Protein AF-A0A176ZB58-F1 (afdb_monomer_lite)

Secondary structure (DSSP, 8-state):
-TTSSSHHHHHHHHHHHHSPPSTTHHHHHHHHTTTTTT--HHHHHHHHHHHHTSHHHHHHHHHHHHHHHHHTHHHHHHHHHHHHH-TT-TTHHHHHHHHHHHHS-S--------------HHHHHHHHHHHHHHTT--HHHHHHHH-HHHHHHHHHHHHHHHHHHHHHHHHHHH-----

Radius of gyration: 33.36 Å; chains: 1; bounding box: 84×46×67 Å

pLDDT: mean 82.85, std 11.54, range [37.5, 95.75]

Sequence (179 aa):
MRALPNDMWRAFCLALVTGPGGHGKYTAAARAAGFGQGSTPANLGKLAWQLAHDDRMVAAIAAEARRFMRAGHAEAVNALYTIAGDAKHKDQMRAISEILSRTDPVVTKQDISVTHKVIDPDQEALEELRALRQIGATREKLVELFGQNGLSRLEKLEAAENARRAAEAKIIEGEVVHG

Foldseek 3Di:
DVLDDDVLLVQLLVQLLPPDDDPCSLLVSNVSSPHQDVHDSVVSVVVSVVSCPPPSSVVSNVVVNVVCVVVCPVVVVVVLVVLCPDPPRPCNVVSVVVVCCVPPNPDDDDDDDDDDPCPPVLVVVLVVVVVCVVVVPDPVVVCVVLNPVRSVVSVVVVVVVVVVVVVVVVVVVPDPPPD

Organism: NCBI:txid1497615

Structure (mmCIF, N/CA/C/O backbone):
data_AF-A0A176ZB58-F1
#
_entry.id   AF-A0A176ZB58-F1
#
loop_
_atom_site.group_PDB
_atom_site.id
_atom_site.type_symbol
_atom_site.label_atom_id
_atom_site.label_alt_id
_atom_site.label_comp_id
_atom_site.label_asym_id
_atom_site.label_entity_id
_atom_site.label_seq_id
_atom_site.pdbx_PDB_ins_code
_atom_site.Cartn_x
_atom_site.Cartn_y
_atom_site.Cartn_z
_atom_site.occupancy
_atom_site.B_iso_or_equiv
_atom_site.auth_seq_id
_atom_site.auth_comp_id
_atom_site.auth_asym_id
_atom_site.auth_atom_id
_atom_site.pdbx_PDB_model_num
ATOM 1 N N . MET A 1 1 ? -4.624 -9.493 -10.855 1.00 80.44 1 MET A N 1
ATOM 2 C CA . MET A 1 1 ? -4.260 -9.726 -12.274 1.00 80.44 1 MET A CA 1
ATOM 3 C C . MET A 1 1 ? -5.164 -10.698 -13.055 1.00 80.44 1 MET A C 1
ATOM 5 O O . MET A 1 1 ? -4.979 -10.799 -14.261 1.00 80.44 1 MET A O 1
ATOM 9 N N . ARG A 1 2 ? -6.154 -11.390 -12.454 1.00 77.88 2 ARG A N 1
ATOM 10 C CA . ARG A 1 2 ? -7.042 -12.313 -13.206 1.00 77.88 2 ARG A CA 1
ATOM 11 C C . ARG A 1 2 ? -7.876 -11.632 -14.303 1.00 77.88 2 ARG A C 1
ATOM 13 O O . ARG A 1 2 ? -8.170 -12.273 -15.296 1.00 77.88 2 ARG A O 1
ATOM 20 N N . ALA A 1 3 ? -8.187 -10.344 -14.137 1.00 81.56 3 ALA A N 1
ATOM 21 C CA . ALA A 1 3 ? -8.920 -9.535 -15.115 1.00 81.56 3 ALA A CA 1
ATOM 22 C C . ALA A 1 3 ? -8.119 -9.191 -16.389 1.00 81.56 3 ALA A C 1
ATOM 24 O O . ALA A 1 3 ? -8.687 -8.646 -17.332 1.00 81.56 3 ALA A O 1
ATOM 25 N N . LEU A 1 4 ? -6.808 -9.474 -16.423 1.00 89.81 4 LEU A N 1
ATOM 26 C CA . LEU A 1 4 ? -5.986 -9.234 -17.609 1.00 89.81 4 LEU A CA 1
ATOM 27 C C . LEU A 1 4 ? -6.129 -10.398 -18.610 1.00 89.81 4 LEU A C 1
ATOM 29 O O . LEU A 1 4 ? -6.102 -11.551 -18.167 1.00 89.81 4 LEU A O 1
ATOM 33 N N . PRO A 1 5 ? -6.228 -10.122 -19.928 1.00 88.31 5 PRO A N 1
ATOM 34 C CA . PRO A 1 5 ? -6.605 -11.123 -20.932 1.00 88.31 5 PRO A CA 1
ATOM 35 C C . PRO A 1 5 ? -5.606 -12.268 -21.124 1.00 88.31 5 PRO A C 1
ATOM 37 O O . PRO A 1 5 ? -6.010 -13.382 -21.439 1.00 88.31 5 PRO A O 1
ATOM 40 N N . ASN A 1 6 ? -4.305 -12.007 -20.980 1.00 92.06 6 ASN A N 1
ATOM 41 C CA . ASN A 1 6 ? -3.256 -12.993 -21.239 1.00 92.06 6 ASN A CA 1
ATOM 42 C C . ASN A 1 6 ? -2.033 -12.778 -20.331 1.00 92.06 6 ASN A C 1
ATOM 44 O O . ASN A 1 6 ? -1.941 -11.784 -19.602 1.00 92.06 6 ASN A O 1
ATOM 48 N N . ASP A 1 7 ? -1.076 -13.704 -20.392 1.00 91.38 7 ASP A N 1
ATOM 49 C CA . ASP A 1 7 ? 0.117 -13.655 -19.544 1.00 91.38 7 ASP A CA 1
ATOM 50 C C . ASP A 1 7 ? 1.104 -12.549 -19.943 1.00 91.38 7 ASP A C 1
ATOM 52 O O . ASP A 1 7 ? 1.774 -11.998 -19.073 1.00 91.38 7 ASP A O 1
ATOM 56 N N . MET A 1 8 ? 1.125 -12.115 -21.208 1.00 91.50 8 MET A N 1
ATOM 57 C CA . MET A 1 8 ? 1.926 -10.956 -21.631 1.00 91.50 8 MET A CA 1
ATOM 58 C C . MET A 1 8 ? 1.433 -9.653 -20.987 1.00 91.50 8 MET A C 1
ATOM 60 O O . MET A 1 8 ? 2.234 -8.837 -20.542 1.00 91.50 8 MET A O 1
ATOM 64 N N . TRP A 1 9 ? 0.118 -9.455 -20.869 1.00 94.19 9 TRP A N 1
ATOM 65 C CA . TRP A 1 9 ? -0.459 -8.302 -20.169 1.00 94.19 9 TRP A CA 1
ATOM 66 C C . TRP A 1 9 ? -0.100 -8.333 -18.681 1.00 94.19 9 TRP A C 1
ATOM 68 O O . TRP A 1 9 ? 0.200 -7.296 -18.090 1.00 94.19 9 TRP A O 1
ATOM 78 N N . ARG A 1 10 ? -0.081 -9.521 -18.069 1.00 94.25 10 ARG A N 1
ATOM 79 C CA . ARG A 1 10 ? 0.350 -9.688 -16.673 1.00 94.25 10 ARG A CA 1
ATOM 80 C C . ARG A 1 10 ? 1.835 -9.376 -16.504 1.00 94.25 10 ARG A C 1
ATOM 82 O O . ARG A 1 10 ? 2.187 -8.639 -15.587 1.00 94.25 10 ARG A O 1
ATOM 89 N N . ALA A 1 11 ? 2.681 -9.867 -17.409 1.00 93.88 11 ALA A N 1
ATOM 90 C CA . ALA A 1 11 ? 4.110 -9.571 -17.430 1.00 93.88 11 ALA A CA 1
ATOM 91 C C . ALA A 1 11 ? 4.377 -8.071 -17.630 1.00 93.88 11 ALA A C 1
ATOM 93 O O . ALA A 1 11 ? 5.233 -7.509 -16.953 1.00 93.88 11 ALA A O 1
ATOM 94 N N . PHE A 1 12 ? 3.597 -7.402 -18.484 1.00 94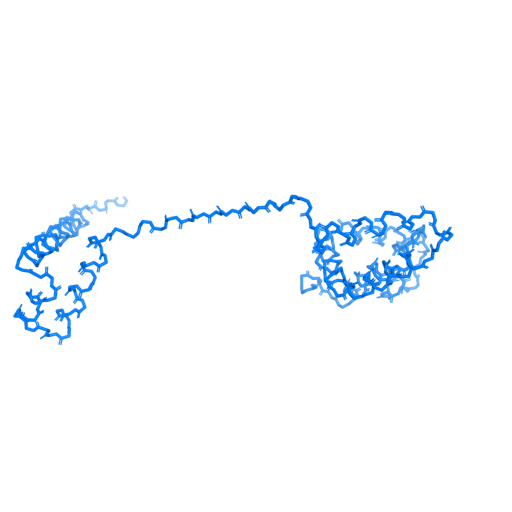.69 12 PHE A N 1
ATOM 95 C CA . PHE A 1 12 ? 3.671 -5.952 -18.674 1.00 94.69 12 PHE A CA 1
ATOM 96 C C . PHE A 1 12 ? 3.310 -5.195 -17.398 1.00 94.69 12 PHE A C 1
ATOM 98 O O . PHE A 1 12 ? 4.050 -4.307 -16.981 1.00 94.69 12 PHE A O 1
ATOM 105 N N . CYS A 1 13 ? 2.203 -5.574 -16.754 1.00 94.31 13 CYS A N 1
ATOM 106 C CA . CYS A 1 13 ? 1.782 -4.989 -15.485 1.00 94.31 13 CYS A CA 1
ATOM 107 C C . CYS A 1 13 ? 2.866 -5.150 -14.411 1.00 94.31 13 CYS A C 1
ATOM 109 O O . CYS A 1 13 ? 3.175 -4.192 -13.709 1.00 94.31 13 CYS A O 1
ATOM 111 N N . LEU A 1 14 ? 3.458 -6.344 -14.295 1.00 92.81 14 LEU A N 1
ATOM 112 C CA . LEU A 1 14 ? 4.529 -6.612 -13.337 1.00 92.81 14 LEU A CA 1
ATOM 113 C C . LEU A 1 14 ? 5.768 -5.762 -13.645 1.00 92.81 14 LEU A C 1
ATOM 115 O O . LEU A 1 14 ? 6.236 -5.036 -12.774 1.00 92.81 14 LEU A O 1
ATOM 119 N N . ALA A 1 15 ? 6.240 -5.783 -14.894 1.00 92.75 15 ALA A N 1
ATOM 120 C CA . ALA A 1 15 ? 7.409 -5.025 -15.331 1.00 92.75 15 ALA A CA 1
ATOM 121 C C . ALA A 1 15 ? 7.231 -3.510 -15.159 1.00 92.75 15 ALA A C 1
ATOM 123 O O . ALA A 1 15 ? 8.204 -2.803 -14.917 1.00 92.75 15 ALA A O 1
ATOM 124 N N . LEU A 1 16 ? 6.003 -2.999 -15.258 1.00 91.88 16 LEU A N 1
ATOM 125 C CA . LEU A 1 16 ? 5.719 -1.586 -15.033 1.00 91.88 16 LEU A CA 1
ATOM 126 C C . LEU A 1 16 ? 5.712 -1.207 -13.543 1.00 91.88 16 LEU A C 1
ATOM 128 O O . LEU A 1 16 ? 6.039 -0.069 -13.213 1.00 91.88 16 LEU A O 1
ATOM 132 N N . VAL A 1 17 ? 5.334 -2.133 -12.656 1.00 90.69 17 VAL A N 1
ATOM 133 C CA . VAL A 1 17 ? 5.291 -1.906 -11.201 1.00 90.69 17 VAL A CA 1
ATOM 134 C C . VAL A 1 17 ? 6.669 -2.077 -10.562 1.00 90.69 17 VAL A C 1
ATOM 136 O O . VAL A 1 17 ? 7.022 -1.299 -9.683 1.00 90.69 17 VAL A O 1
ATOM 139 N N . THR A 1 18 ? 7.446 -3.071 -10.994 1.00 89.00 18 THR A N 1
ATOM 140 C CA . THR A 1 18 ? 8.748 -3.408 -10.387 1.00 89.00 18 THR A CA 1
ATOM 141 C C . THR A 1 18 ? 9.946 -2.893 -11.175 1.00 89.00 18 THR A C 1
ATOM 143 O O . THR A 1 18 ? 11.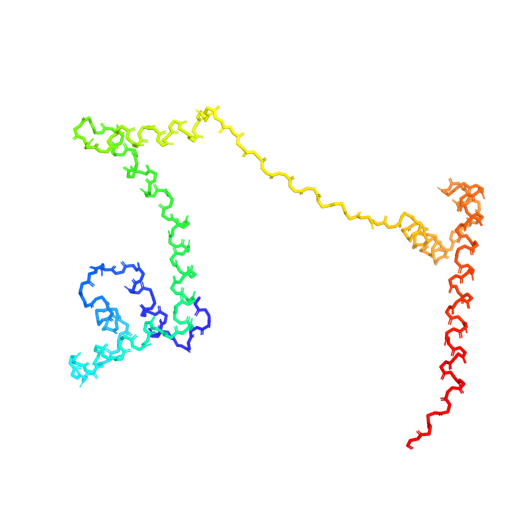073 -2.954 -10.691 1.00 89.00 18 THR A O 1
ATOM 146 N N . GLY A 1 19 ? 9.738 -2.467 -12.420 1.00 86.62 19 GLY A N 1
ATOM 147 C CA . GLY A 1 19 ? 10.804 -1.997 -13.291 1.00 86.62 19 GLY A CA 1
ATOM 148 C C . GLY A 1 19 ? 11.296 -0.591 -12.942 1.00 86.62 19 GLY A C 1
ATOM 149 O O . GLY A 1 19 ? 10.675 0.129 -12.157 1.00 86.62 19 GLY A O 1
ATOM 150 N N . PRO A 1 20 ? 12.411 -0.164 -13.557 1.00 79.94 20 PRO A N 1
ATOM 151 C CA . PRO A 1 20 ? 12.950 1.171 -13.353 1.00 79.94 20 PRO A CA 1
ATOM 152 C C . PRO A 1 20 ? 11.953 2.246 -13.810 1.00 79.94 20 PRO A C 1
ATOM 154 O O . PRO A 1 20 ? 11.401 2.196 -14.913 1.00 79.94 20 PRO A O 1
ATOM 157 N N . GLY A 1 21 ? 11.733 3.243 -12.951 1.00 82.88 21 GLY A N 1
ATOM 158 C CA . GLY A 1 21 ? 10.968 4.439 -13.294 1.00 82.88 21 GLY A CA 1
ATOM 159 C C . GLY A 1 21 ? 11.725 5.356 -14.264 1.00 82.88 21 GLY A C 1
ATOM 160 O O . GLY A 1 21 ? 12.943 5.278 -14.389 1.00 82.88 21 GLY A O 1
ATOM 161 N N . GLY A 1 22 ? 11.000 6.253 -14.943 1.00 84.25 22 GLY A N 1
ATOM 162 C CA . GLY A 1 22 ? 11.587 7.289 -15.804 1.00 84.25 22 GLY A CA 1
ATOM 163 C C . GLY A 1 22 ? 11.041 7.325 -17.234 1.00 84.25 22 GLY A C 1
ATOM 164 O O . GLY A 1 22 ? 10.001 6.734 -17.551 1.00 84.25 22 GLY A O 1
ATOM 165 N N . HIS A 1 23 ? 11.737 8.064 -18.103 1.00 84.00 23 HIS A N 1
ATOM 166 C CA . HIS A 1 23 ? 11.390 8.177 -19.520 1.00 84.00 23 HIS A CA 1
ATOM 167 C C . HIS A 1 23 ? 11.476 6.811 -20.214 1.00 84.00 23 HIS A C 1
ATOM 169 O O . HIS A 1 23 ? 12.437 6.071 -20.043 1.00 84.00 23 HIS A O 1
ATOM 175 N N . GLY A 1 24 ? 10.456 6.468 -21.006 1.00 85.75 24 GLY A N 1
ATOM 176 C CA . GLY A 1 24 ? 10.417 5.192 -21.728 1.00 85.75 24 GLY A CA 1
ATOM 177 C C . GLY A 1 24 ? 10.039 3.974 -20.877 1.00 85.75 24 GLY A C 1
ATOM 178 O O . GLY A 1 24 ? 10.123 2.850 -21.362 1.00 85.75 24 GLY A O 1
ATOM 179 N N . LYS A 1 25 ? 9.560 4.155 -19.638 1.00 91.38 25 LYS A N 1
ATOM 180 C CA . LYS A 1 25 ? 9.143 3.025 -18.786 1.00 91.38 25 LYS A CA 1
ATOM 181 C C . LYS A 1 25 ? 8.109 2.103 -19.449 1.00 91.38 25 LYS A C 1
ATOM 183 O O . LYS A 1 25 ? 8.199 0.888 -19.324 1.00 91.38 25 LYS A O 1
ATOM 188 N N . TYR A 1 26 ? 7.166 2.663 -20.214 1.00 92.81 26 TYR A N 1
ATOM 189 C CA . TYR A 1 26 ? 6.137 1.873 -20.896 1.00 92.81 26 TYR A CA 1
ATOM 190 C C . TYR A 1 26 ? 6.735 1.007 -22.005 1.00 92.81 26 TYR A C 1
ATOM 192 O O . TYR A 1 26 ? 6.419 -0.173 -22.101 1.00 92.81 26 TYR A O 1
ATOM 200 N N . THR A 1 27 ? 7.637 1.554 -22.821 1.00 92.56 27 THR A N 1
ATOM 201 C CA . THR A 1 27 ? 8.289 0.784 -23.889 1.00 92.56 27 THR A CA 1
ATOM 202 C C . THR A 1 27 ? 9.230 -0.273 -23.332 1.00 92.56 27 THR A C 1
ATOM 204 O O . THR A 1 27 ? 9.286 -1.374 -23.876 1.00 92.56 27 THR A O 1
ATOM 207 N N . ALA A 1 28 ? 9.928 0.025 -22.233 1.00 91.06 28 ALA A N 1
ATOM 208 C CA . ALA A 1 28 ? 10.756 -0.942 -21.523 1.00 91.06 28 ALA A CA 1
ATOM 209 C C . ALA A 1 28 ? 9.916 -2.098 -20.956 1.00 91.06 28 ALA A C 1
ATOM 211 O O . ALA A 1 28 ? 10.235 -3.259 -21.209 1.00 91.06 28 ALA A O 1
ATOM 212 N N . ALA A 1 29 ? 8.803 -1.795 -20.280 1.00 92.94 29 ALA A N 1
ATOM 213 C CA . ALA A 1 29 ? 7.881 -2.801 -19.756 1.00 92.94 29 ALA A CA 1
ATOM 214 C C . ALA A 1 29 ? 7.239 -3.635 -20.877 1.00 92.94 29 ALA A C 1
ATOM 216 O O . ALA A 1 29 ? 7.142 -4.855 -20.764 1.00 92.94 29 ALA A O 1
ATOM 217 N N . ALA A 1 30 ? 6.853 -3.003 -21.990 1.00 92.81 30 ALA A N 1
ATOM 218 C CA . ALA A 1 30 ? 6.298 -3.690 -23.156 1.00 92.81 30 ALA A CA 1
ATOM 219 C C . ALA A 1 30 ? 7.311 -4.656 -23.773 1.00 92.81 30 ALA A C 1
ATOM 221 O O . ALA A 1 30 ? 6.969 -5.802 -24.055 1.00 92.81 30 ALA A O 1
ATOM 222 N N . ARG A 1 31 ? 8.572 -4.232 -23.906 1.00 91.19 31 ARG A N 1
ATOM 223 C CA . ARG A 1 31 ? 9.655 -5.086 -24.400 1.00 91.19 31 ARG A CA 1
ATOM 224 C C . ARG A 1 31 ? 9.939 -6.252 -23.453 1.00 91.19 31 ARG A C 1
ATOM 226 O O . ARG A 1 31 ? 10.075 -7.376 -23.920 1.00 91.19 31 ARG A O 1
ATOM 233 N N . ALA A 1 32 ? 9.987 -6.001 -22.144 1.00 90.81 32 ALA A N 1
ATOM 234 C CA . ALA A 1 32 ? 10.188 -7.039 -21.131 1.00 90.81 32 ALA A CA 1
ATOM 235 C C . ALA A 1 32 ? 9.053 -8.079 -21.131 1.00 90.81 32 ALA A C 1
ATOM 237 O O . AL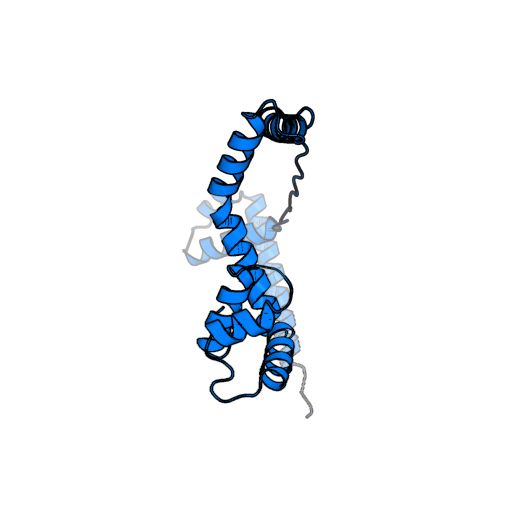A A 1 32 ? 9.293 -9.263 -20.924 1.00 90.81 32 ALA A O 1
ATOM 238 N N . ALA A 1 33 ? 7.829 -7.644 -21.427 1.00 92.06 33 ALA A N 1
ATOM 239 C CA . ALA A 1 33 ? 6.660 -8.504 -21.569 1.00 92.06 33 ALA A CA 1
ATOM 240 C C . ALA A 1 33 ? 6.547 -9.205 -22.937 1.00 92.06 33 ALA A C 1
ATOM 242 O O . ALA A 1 33 ? 5.587 -9.939 -23.167 1.00 92.06 33 ALA A O 1
ATOM 243 N N . GLY A 1 34 ? 7.500 -8.977 -23.848 1.00 90.81 34 GLY A N 1
ATOM 244 C CA . GLY A 1 34 ? 7.556 -9.612 -25.167 1.00 90.81 34 GLY A CA 1
ATOM 245 C C . GLY A 1 34 ? 6.742 -8.921 -26.266 1.00 90.81 34 GLY A C 1
ATOM 246 O O . GLY A 1 34 ? 6.612 -9.472 -27.357 1.00 90.81 34 GLY A O 1
ATOM 247 N N . PHE A 1 35 ? 6.196 -7.725 -26.031 1.00 88.44 35 PHE A N 1
ATOM 248 C CA . PHE A 1 35 ? 5.493 -6.970 -27.070 1.00 88.44 35 PHE A CA 1
ATOM 249 C C . PHE A 1 35 ? 6.457 -6.349 -28.087 1.00 88.44 35 PHE A C 1
ATOM 251 O O . PHE A 1 35 ? 7.549 -5.888 -27.750 1.00 88.44 35 PHE A O 1
ATOM 258 N N . GLY A 1 36 ? 6.004 -6.263 -29.341 1.00 78.75 36 GLY A N 1
ATOM 259 C CA . GLY A 1 36 ? 6.698 -5.526 -30.399 1.00 78.75 36 GLY A CA 1
ATOM 260 C C . GLY A 1 36 ? 7.920 -6.223 -30.990 1.00 78.75 36 GLY A C 1
ATOM 261 O O . GLY A 1 36 ? 8.790 -5.533 -31.521 1.00 78.75 36 GLY A O 1
ATOM 262 N N . GLN A 1 37 ? 7.995 -7.557 -30.934 1.00 82.19 37 GLN A N 1
ATOM 263 C CA . GLN A 1 37 ? 8.970 -8.311 -31.729 1.00 82.19 37 GLN A CA 1
ATOM 264 C C . GLN A 1 37 ? 8.799 -7.952 -33.217 1.00 82.19 37 GLN A C 1
ATOM 266 O O . GLN A 1 37 ? 7.712 -8.089 -33.771 1.00 82.19 37 GLN A O 1
ATOM 271 N N . GLY A 1 38 ? 9.851 -7.411 -33.840 1.00 81.44 38 GLY A N 1
ATOM 272 C CA . GLY A 1 38 ? 9.828 -6.943 -35.235 1.00 81.44 38 GLY A CA 1
ATOM 273 C C . GLY A 1 38 ? 9.115 -5.603 -35.485 1.00 81.44 38 GLY A C 1
ATOM 274 O O . GLY A 1 38 ? 9.035 -5.165 -36.629 1.00 81.44 38 GLY A O 1
ATOM 275 N N . SER A 1 39 ? 8.614 -4.923 -34.449 1.00 84.25 39 SER A N 1
ATOM 276 C CA . SER A 1 39 ? 7.958 -3.615 -34.584 1.00 84.25 39 SER A CA 1
ATOM 277 C C . SER A 1 39 ? 8.961 -2.461 -34.531 1.00 84.25 39 SER A C 1
ATOM 279 O O . SER A 1 39 ? 9.981 -2.524 -33.844 1.00 84.25 39 SER A O 1
ATOM 281 N N . THR A 1 40 ? 8.630 -1.341 -35.179 1.00 89.81 40 THR A N 1
ATOM 282 C CA . THR A 1 40 ? 9.398 -0.100 -35.022 1.00 89.81 40 THR A CA 1
ATOM 283 C C . THR A 1 40 ? 9.266 0.453 -33.592 1.00 89.81 40 THR A C 1
ATOM 285 O O . THR A 1 40 ? 8.215 0.277 -32.956 1.00 89.81 40 THR A O 1
ATOM 288 N N . PRO A 1 41 ? 10.286 1.166 -33.071 1.00 87.50 41 PRO A N 1
ATOM 289 C CA . PRO A 1 41 ? 10.242 1.759 -31.731 1.00 87.50 41 PRO A CA 1
ATOM 290 C C . PRO A 1 41 ? 9.062 2.715 -31.513 1.00 87.50 41 PRO A C 1
ATOM 292 O O . PRO A 1 41 ? 8.471 2.731 -30.435 1.00 87.50 41 PRO A O 1
ATOM 295 N N . ALA A 1 42 ? 8.679 3.475 -32.545 1.00 88.88 42 ALA A N 1
ATOM 296 C CA . ALA A 1 42 ? 7.551 4.403 -32.485 1.00 88.88 42 ALA A CA 1
ATOM 297 C C . ALA A 1 42 ? 6.208 3.674 -32.300 1.00 88.88 42 ALA A C 1
ATOM 299 O O . ALA A 1 42 ? 5.379 4.091 -31.489 1.00 88.88 42 ALA A O 1
ATOM 300 N N . ASN A 1 43 ? 6.008 2.558 -33.006 1.00 90.25 43 ASN A N 1
ATOM 301 C CA . ASN A 1 43 ? 4.792 1.754 -32.890 1.00 90.25 43 ASN A CA 1
ATOM 302 C C . ASN A 1 43 ? 4.720 1.028 -31.543 1.00 90.25 43 ASN A C 1
ATOM 304 O O . ASN A 1 43 ? 3.661 1.013 -30.917 1.00 90.25 43 ASN A O 1
ATOM 308 N N . LEU A 1 44 ? 5.853 0.517 -31.046 1.00 92.56 44 LEU A N 1
ATOM 309 C CA . LEU A 1 44 ? 5.928 -0.057 -29.700 1.00 92.56 44 LEU A CA 1
ATOM 310 C C . LEU A 1 44 ? 5.594 0.989 -28.626 1.00 92.56 44 LEU A C 1
ATOM 312 O O . LEU A 1 44 ? 4.890 0.676 -27.672 1.00 92.56 44 LEU A O 1
ATOM 316 N N . GLY A 1 45 ? 6.048 2.235 -28.796 1.00 91.88 45 GLY A N 1
ATOM 317 C CA . GLY A 1 45 ? 5.695 3.354 -27.918 1.00 91.88 45 GLY A CA 1
ATOM 318 C C . GLY A 1 45 ? 4.197 3.617 -27.845 1.00 91.88 45 GLY A C 1
ATOM 319 O O . GLY A 1 45 ? 3.643 3.684 -26.748 1.00 91.88 45 GLY A O 1
ATOM 320 N N . LYS A 1 46 ? 3.535 3.711 -29.002 1.00 92.56 46 LYS A N 1
ATOM 321 C CA . LYS A 1 46 ? 2.083 3.921 -29.076 1.00 92.56 46 LYS A CA 1
ATOM 322 C C . LYS A 1 46 ? 1.308 2.766 -28.439 1.00 92.56 46 LYS A C 1
ATOM 324 O O . LYS A 1 46 ? 0.433 3.015 -27.617 1.00 92.56 46 LYS A O 1
ATOM 329 N N . LEU A 1 47 ? 1.674 1.522 -28.759 1.00 93.00 47 LEU A N 1
ATOM 330 C CA . LEU A 1 47 ? 1.052 0.325 -28.186 1.00 93.00 47 LEU A CA 1
ATOM 331 C C . LEU A 1 47 ? 1.222 0.279 -26.663 1.00 93.00 47 LEU A C 1
ATOM 333 O O . LEU A 1 47 ? 0.254 0.076 -25.938 1.00 93.00 47 LEU A O 1
ATOM 337 N N . ALA A 1 48 ? 2.442 0.495 -26.170 1.00 93.12 48 ALA A N 1
ATOM 338 C CA . ALA A 1 48 ? 2.731 0.472 -24.742 1.00 93.12 48 ALA A CA 1
ATOM 339 C C . ALA A 1 48 ? 1.967 1.565 -23.983 1.00 93.12 48 ALA A C 1
ATOM 341 O O . ALA A 1 48 ? 1.505 1.333 -22.867 1.00 93.12 48 ALA A O 1
ATOM 342 N N . TRP A 1 49 ? 1.812 2.743 -24.594 1.00 94.06 49 TRP A N 1
ATOM 343 C CA . TRP A 1 49 ? 0.998 3.818 -24.039 1.00 94.06 49 TRP A CA 1
ATOM 344 C C . TRP A 1 49 ? -0.480 3.423 -23.981 1.00 94.06 49 TRP A C 1
ATOM 346 O O . TRP A 1 49 ? -1.079 3.535 -22.918 1.00 94.06 49 TRP A O 1
ATOM 356 N N . GLN A 1 50 ? -1.054 2.893 -25.065 1.00 93.62 50 GLN A N 1
ATOM 357 C CA . GLN A 1 50 ? -2.449 2.432 -25.079 1.00 93.62 50 GLN A CA 1
ATOM 358 C C . GLN A 1 50 ? -2.698 1.335 -24.038 1.00 93.62 50 GLN A C 1
ATOM 360 O O . GLN A 1 50 ? -3.653 1.411 -23.273 1.00 93.62 50 GLN A O 1
ATOM 365 N N . LEU A 1 51 ? -1.794 0.358 -23.955 1.00 93.12 51 LEU A N 1
ATOM 366 C CA . LEU A 1 51 ? -1.871 -0.742 -23.000 1.00 93.12 51 LEU A CA 1
ATOM 367 C C . LEU A 1 51 ? -1.853 -0.248 -21.548 1.00 93.12 51 LEU A C 1
ATOM 369 O O . LEU A 1 51 ? -2.619 -0.738 -20.726 1.00 93.12 51 LEU A O 1
ATOM 373 N N . ALA A 1 52 ? -1.001 0.731 -21.233 1.00 91.94 52 ALA A N 1
ATOM 374 C CA . ALA A 1 52 ? -0.892 1.299 -19.890 1.00 91.94 52 ALA A CA 1
ATOM 375 C C . ALA A 1 52 ? -2.134 2.090 -19.445 1.00 91.94 52 ALA A C 1
ATOM 377 O O . ALA A 1 52 ? -2.333 2.246 -18.242 1.00 91.94 52 ALA A O 1
ATOM 378 N N . HIS A 1 53 ? -2.943 2.580 -20.389 1.00 93.38 53 HIS A N 1
ATOM 379 C CA . HIS A 1 53 ? -4.140 3.382 -20.115 1.00 93.38 53 HIS A CA 1
ATOM 380 C C . HIS A 1 53 ? -5.451 2.594 -20.284 1.00 93.38 53 HIS A C 1
ATOM 382 O O . HIS A 1 53 ? -6.518 3.173 -20.123 1.00 93.38 53 HIS A O 1
ATOM 388 N N . ASP A 1 54 ? -5.401 1.291 -20.584 1.00 94.12 54 ASP A N 1
ATOM 389 C CA . ASP A 1 5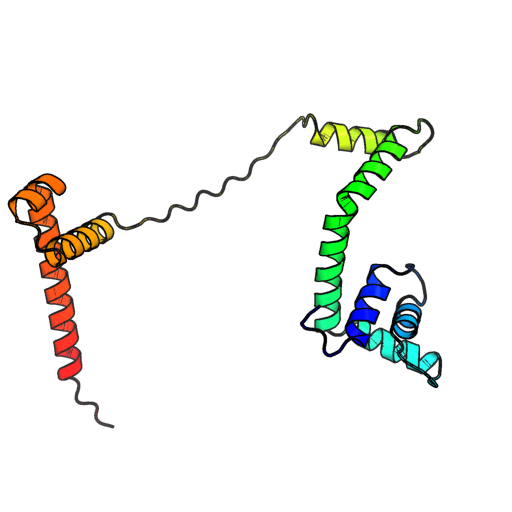4 ? -6.591 0.430 -20.547 1.00 94.12 54 ASP A CA 1
ATOM 390 C C . ASP A 1 54 ? -7.089 0.299 -19.097 1.00 94.12 54 ASP A C 1
ATOM 392 O O . ASP A 1 54 ? -6.303 0.005 -18.192 1.00 94.12 54 ASP A O 1
ATOM 396 N N . ASP A 1 55 ? -8.392 0.471 -18.867 1.00 93.31 55 ASP A N 1
ATOM 397 C CA . ASP A 1 55 ? -8.987 0.450 -17.522 1.00 93.31 55 ASP A CA 1
ATOM 398 C C . ASP A 1 55 ? -8.663 -0.833 -16.744 1.00 93.31 55 ASP A C 1
ATOM 400 O O . ASP A 1 55 ? -8.415 -0.805 -15.533 1.00 93.31 55 ASP A O 1
ATOM 404 N N . ARG A 1 56 ? -8.587 -1.978 -17.435 1.00 94.12 56 ARG A N 1
ATOM 405 C CA . ARG A 1 56 ? -8.229 -3.265 -16.819 1.00 94.12 56 ARG A CA 1
ATOM 406 C C . ARG A 1 56 ? -6.770 -3.273 -16.383 1.00 94.12 56 ARG A C 1
ATOM 408 O O . ARG A 1 56 ? -6.450 -3.846 -15.338 1.00 94.12 56 ARG A O 1
ATOM 415 N N . MET A 1 57 ? -5.892 -2.645 -17.168 1.00 94.38 57 MET A N 1
ATOM 416 C CA . MET A 1 57 ? -4.477 -2.492 -16.841 1.00 94.38 57 MET A CA 1
ATOM 417 C C . MET A 1 57 ? -4.291 -1.551 -15.654 1.00 94.38 57 MET A C 1
ATOM 419 O O . MET A 1 57 ? -3.604 -1.912 -14.704 1.00 94.38 57 MET A O 1
ATOM 423 N N . VAL A 1 58 ? -4.960 -0.397 -15.647 1.00 93.12 58 VAL A N 1
ATOM 424 C CA . VAL A 1 58 ? -4.910 0.564 -14.534 1.00 93.12 58 VAL A CA 1
ATOM 425 C C . VAL A 1 58 ? -5.388 -0.083 -13.231 1.00 93.12 58 VAL A C 1
ATOM 427 O O . VAL A 1 58 ? -4.703 -0.003 -12.206 1.00 93.12 58 VAL A O 1
ATOM 430 N N . ALA A 1 59 ? -6.513 -0.804 -13.268 1.00 91.94 59 ALA A N 1
ATOM 431 C CA . ALA A 1 59 ? -7.018 -1.538 -12.111 1.00 91.94 59 ALA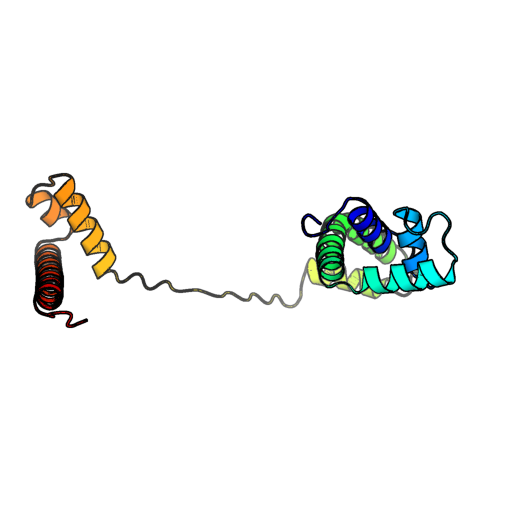 A CA 1
ATOM 432 C C . ALA A 1 59 ? -6.031 -2.621 -11.634 1.00 91.94 59 ALA A C 1
ATOM 434 O O . ALA A 1 59 ? -5.827 -2.796 -10.427 1.00 91.94 59 ALA A O 1
ATOM 435 N N . ALA A 1 60 ? -5.387 -3.332 -12.565 1.00 93.75 60 ALA A N 1
ATOM 436 C CA . ALA A 1 60 ? -4.386 -4.342 -12.241 1.00 93.75 60 ALA A CA 1
ATOM 437 C C . ALA A 1 60 ? -3.114 -3.736 -11.629 1.00 93.75 60 ALA A C 1
ATOM 439 O O . ALA A 1 60 ? -2.646 -4.259 -10.617 1.00 93.75 60 ALA A O 1
ATOM 440 N N . ILE A 1 61 ? -2.609 -2.624 -12.171 1.00 91.56 61 ILE A N 1
ATOM 441 C CA . ILE A 1 61 ? -1.463 -1.878 -11.633 1.00 91.56 61 ILE A CA 1
ATOM 442 C C . ILE A 1 61 ? -1.771 -1.415 -10.212 1.00 91.56 61 ILE A C 1
ATOM 444 O O . ILE A 1 61 ? -0.960 -1.619 -9.315 1.00 91.56 61 ILE A O 1
ATOM 448 N N . ALA A 1 62 ? -2.957 -0.850 -9.970 1.00 89.38 62 ALA A N 1
ATOM 449 C CA . ALA A 1 62 ? -3.348 -0.395 -8.640 1.00 89.38 62 ALA A CA 1
ATOM 450 C C . ALA A 1 62 ? -3.432 -1.553 -7.631 1.00 89.38 62 ALA A C 1
ATOM 452 O O . ALA A 1 62 ? -3.004 -1.421 -6.484 1.00 89.38 62 ALA A O 1
ATOM 453 N N . ALA A 1 63 ? -3.986 -2.700 -8.033 1.00 89.88 63 ALA A N 1
ATOM 454 C CA . ALA A 1 63 ? -4.029 -3.887 -7.183 1.00 89.88 63 ALA A CA 1
ATOM 455 C C . ALA A 1 63 ? -2.620 -4.425 -6.877 1.00 89.88 63 ALA A C 1
ATOM 457 O O . ALA A 1 63 ? -2.322 -4.748 -5.727 1.00 89.88 63 ALA A O 1
ATOM 458 N N . GLU A 1 64 ? -1.752 -4.480 -7.885 1.00 89.81 64 GLU A N 1
ATOM 459 C CA . GLU A 1 64 ? -0.397 -5.006 -7.751 1.00 89.81 64 GLU A CA 1
ATOM 460 C C . GLU A 1 64 ? 0.509 -4.070 -6.945 1.00 89.81 64 GLU A C 1
ATOM 462 O O . GLU A 1 64 ? 1.190 -4.517 -6.028 1.00 89.81 64 GLU A O 1
ATOM 467 N N . ALA A 1 65 ? 0.449 -2.760 -7.191 1.00 86.00 65 ALA A N 1
ATOM 468 C CA . ALA A 1 65 ? 1.162 -1.762 -6.401 1.00 86.00 65 ALA A CA 1
ATOM 469 C C . ALA A 1 65 ? 0.763 -1.831 -4.919 1.00 86.00 65 ALA A C 1
ATOM 471 O O . ALA A 1 65 ? 1.626 -1.798 -4.047 1.00 86.00 65 ALA A O 1
ATOM 472 N N . ARG A 1 66 ? -0.532 -2.013 -4.605 1.00 85.38 66 ARG A N 1
ATOM 473 C CA . ARG A 1 66 ? -0.974 -2.243 -3.215 1.00 85.38 66 ARG A CA 1
ATOM 474 C C . ARG A 1 66 ? -0.383 -3.520 -2.623 1.00 85.38 66 ARG A C 1
ATOM 476 O O . ARG A 1 66 ? -0.037 -3.520 -1.445 1.00 85.38 66 ARG A O 1
ATOM 483 N N . ARG A 1 67 ? -0.258 -4.593 -3.410 1.00 85.31 67 ARG A N 1
ATOM 484 C CA . ARG A 1 67 ? 0.385 -5.839 -2.969 1.00 85.31 67 ARG A CA 1
ATOM 485 C C . ARG A 1 67 ? 1.862 -5.614 -2.649 1.00 85.31 67 ARG A C 1
ATOM 487 O O . ARG A 1 67 ? 2.301 -6.013 -1.575 1.00 85.31 67 ARG A O 1
ATOM 494 N N . PHE A 1 68 ? 2.592 -4.930 -3.529 1.00 82.25 68 PHE A N 1
ATOM 495 C CA . PHE A 1 68 ? 3.998 -4.589 -3.308 1.00 82.25 68 PHE A CA 1
ATOM 496 C C . PHE A 1 68 ? 4.195 -3.679 -2.103 1.00 82.25 68 PHE A C 1
ATOM 498 O O . PHE A 1 68 ? 5.055 -3.965 -1.284 1.00 82.25 68 PHE A O 1
ATOM 505 N N . MET A 1 69 ? 3.366 -2.650 -1.926 1.00 79.50 69 MET A N 1
ATOM 506 C CA . MET A 1 69 ? 3.438 -1.797 -0.736 1.00 79.50 69 MET A CA 1
ATOM 507 C C . MET A 1 69 ? 3.197 -2.590 0.552 1.00 79.50 69 MET A C 1
ATOM 509 O O . MET A 1 69 ? 3.881 -2.346 1.540 1.00 79.50 69 MET A O 1
ATOM 513 N N . ARG A 1 70 ? 2.275 -3.565 0.535 1.00 79.12 70 ARG A N 1
ATOM 514 C CA . ARG A 1 70 ? 2.018 -4.443 1.687 1.00 79.12 70 ARG A CA 1
ATOM 515 C C . ARG A 1 70 ? 3.165 -5.406 1.990 1.00 79.12 70 ARG A C 1
ATOM 517 O O . ARG A 1 70 ? 3.423 -5.706 3.149 1.00 79.12 70 ARG A O 1
ATOM 524 N N . ALA A 1 71 ? 3.846 -5.900 0.963 1.00 77.88 71 ALA A N 1
ATOM 525 C CA . ALA A 1 71 ? 5.005 -6.773 1.132 1.00 77.88 71 ALA A CA 1
ATOM 526 C C . ALA A 1 71 ? 6.275 -5.987 1.511 1.00 77.88 71 ALA A C 1
ATOM 528 O O . ALA A 1 71 ? 7.074 -6.447 2.321 1.00 77.88 71 ALA A O 1
ATOM 529 N N . GLY A 1 72 ? 6.434 -4.778 0.969 1.00 78.06 72 GLY A N 1
ATOM 530 C CA . GLY A 1 72 ? 7.595 -3.907 1.154 1.00 78.06 72 GLY A CA 1
ATOM 531 C C . GLY A 1 72 ? 7.667 -3.223 2.518 1.00 78.06 72 GLY A C 1
ATOM 532 O O . GLY A 1 72 ? 8.586 -2.447 2.756 1.00 78.06 72 GLY A O 1
ATOM 533 N N . HIS A 1 73 ? 6.730 -3.498 3.431 1.00 76.88 73 HIS A N 1
ATOM 534 C CA . HIS A 1 73 ? 6.741 -2.919 4.775 1.00 76.88 73 HIS A CA 1
ATOM 535 C C . HIS A 1 73 ? 8.045 -3.215 5.529 1.00 76.88 73 HIS A C 1
ATOM 537 O O . HIS A 1 73 ? 8.586 -2.314 6.160 1.00 76.88 73 HIS A O 1
ATOM 543 N N . ALA A 1 74 ? 8.593 -4.430 5.421 1.00 80.50 74 ALA A N 1
ATOM 544 C CA . ALA A 1 74 ? 9.857 -4.774 6.079 1.00 80.50 74 ALA A CA 1
ATOM 545 C C . ALA A 1 74 ? 11.048 -3.981 5.511 1.00 80.50 74 ALA A C 1
ATOM 547 O O . ALA A 1 74 ? 11.881 -3.477 6.259 1.00 80.50 74 ALA A O 1
ATOM 548 N N . GLU A 1 75 ? 11.108 -3.822 4.188 1.00 83.75 75 GLU A N 1
ATOM 549 C CA . GLU A 1 75 ? 12.156 -3.045 3.522 1.00 83.75 75 GLU A CA 1
ATOM 550 C C . GLU A 1 75 ? 12.050 -1.551 3.856 1.00 83.75 75 GLU A C 1
ATOM 552 O O . GLU A 1 75 ? 13.054 -0.914 4.166 1.00 83.75 75 GLU A O 1
ATOM 557 N N . ALA A 1 76 ? 10.830 -1.009 3.884 1.00 84.25 76 ALA A N 1
ATOM 558 C CA . ALA A 1 76 ? 10.576 0.370 4.286 1.00 84.25 76 ALA A CA 1
ATOM 559 C C . ALA A 1 76 ? 11.000 0.634 5.739 1.00 84.25 76 ALA A C 1
ATOM 561 O O . ALA A 1 76 ? 11.598 1.670 6.024 1.00 84.25 76 ALA A O 1
ATOM 562 N N . VAL A 1 77 ? 10.737 -0.312 6.649 1.00 84.44 77 VAL A N 1
ATOM 563 C CA . VAL A 1 77 ? 11.194 -0.242 8.045 1.00 84.44 77 VAL A CA 1
ATOM 564 C C . VAL A 1 77 ? 12.722 -0.249 8.116 1.00 84.44 77 VAL A C 1
ATOM 566 O O . VAL A 1 77 ? 13.298 0.591 8.803 1.00 84.44 77 VAL A O 1
ATOM 569 N N . ASN A 1 78 ? 13.394 -1.123 7.363 1.00 87.69 78 ASN A N 1
ATOM 570 C CA . ASN A 1 78 ? 14.858 -1.156 7.322 1.00 87.69 78 ASN A CA 1
ATOM 571 C C . ASN A 1 78 ? 15.449 0.157 6.792 1.00 87.69 78 ASN A C 1
ATOM 573 O O . ASN A 1 78 ? 16.353 0.710 7.415 1.00 87.69 78 ASN A O 1
ATOM 577 N N . ALA A 1 79 ? 14.907 0.693 5.695 1.00 89.06 79 ALA A N 1
ATOM 578 C CA . ALA A 1 79 ? 15.336 1.978 5.147 1.00 89.06 79 ALA A CA 1
ATOM 579 C C . ALA A 1 79 ? 15.137 3.123 6.156 1.00 89.06 79 ALA A C 1
ATOM 581 O O . ALA A 1 79 ? 16.011 3.978 6.305 1.00 89.06 79 ALA A O 1
ATOM 582 N N . LEU A 1 80 ? 14.022 3.112 6.894 1.00 90.88 80 LEU A N 1
ATOM 583 C CA . LEU A 1 80 ? 13.747 4.089 7.945 1.00 90.88 80 LEU A CA 1
ATOM 584 C C . LEU A 1 80 ? 14.776 4.002 9.083 1.00 90.88 80 LEU A C 1
ATOM 586 O O . LEU A 1 80 ? 15.279 5.038 9.518 1.00 90.88 80 LEU A O 1
ATOM 590 N N . TYR A 1 81 ? 15.142 2.791 9.520 1.00 90.75 81 TYR A N 1
ATOM 591 C CA . TYR A 1 81 ? 16.199 2.588 10.516 1.00 90.75 81 TYR A CA 1
ATOM 592 C C . TYR A 1 81 ? 17.570 3.053 10.017 1.00 90.75 81 TYR A C 1
ATOM 594 O O . TYR A 1 81 ? 18.302 3.691 10.772 1.00 90.75 81 TYR A O 1
ATOM 602 N N . THR A 1 82 ? 17.911 2.791 8.751 1.00 93.69 82 THR A N 1
ATOM 603 C CA . THR A 1 82 ? 19.159 3.283 8.149 1.00 93.69 82 THR A CA 1
ATOM 604 C C . THR A 1 82 ? 19.216 4.810 8.157 1.00 93.69 82 THR A C 1
ATOM 606 O O . THR A 1 82 ? 20.230 5.374 8.558 1.00 93.69 82 THR A O 1
ATOM 609 N N . ILE A 1 83 ? 18.123 5.484 7.783 1.00 94.94 83 ILE A N 1
ATOM 610 C CA . ILE A 1 83 ? 18.046 6.951 7.801 1.00 94.94 83 ILE A CA 1
ATOM 611 C C . ILE A 1 83 ? 18.138 7.492 9.232 1.00 94.94 83 ILE A C 1
ATOM 613 O O . ILE A 1 83 ? 18.848 8.463 9.468 1.00 94.94 83 ILE A O 1
ATOM 617 N N . ALA A 1 84 ? 17.438 6.881 10.192 1.00 91.94 84 ALA A N 1
ATOM 618 C CA . ALA A 1 84 ? 17.454 7.324 11.587 1.00 91.94 84 ALA A CA 1
ATOM 619 C C . ALA A 1 84 ? 18.838 7.152 12.246 1.00 91.94 84 ALA A C 1
ATOM 621 O O . ALA A 1 84 ? 19.228 7.969 13.085 1.00 91.94 84 ALA A O 1
ATOM 622 N N . GLY A 1 85 ? 19.586 6.115 11.854 1.00 93.12 85 GLY A N 1
ATOM 623 C CA . GLY A 1 85 ? 20.932 5.829 12.355 1.00 93.12 85 GLY A CA 1
ATOM 624 C C . GLY A 1 85 ? 22.043 6.715 11.779 1.00 93.12 85 GLY A C 1
ATOM 625 O O . GLY A 1 85 ? 23.117 6.788 12.375 1.00 93.12 85 GLY A O 1
ATOM 626 N N . ASP A 1 86 ? 21.813 7.402 10.656 1.00 95.25 86 ASP A N 1
ATOM 627 C CA . ASP A 1 86 ? 22.809 8.277 10.028 1.00 95.25 86 ASP A CA 1
ATOM 628 C C . ASP A 1 86 ? 22.650 9.739 10.475 1.00 95.25 86 ASP A C 1
ATOM 630 O O . ASP A 1 86 ? 21.783 10.474 9.999 1.00 95.25 86 ASP A O 1
ATOM 634 N N . ALA A 1 87 ? 23.561 10.184 11.346 1.00 91.38 87 ALA A N 1
ATOM 635 C CA . ALA A 1 87 ? 23.618 11.551 11.868 1.00 91.38 87 ALA A CA 1
ATOM 636 C C . ALA A 1 87 ? 23.820 12.641 10.799 1.00 91.38 87 ALA A C 1
ATOM 638 O O . ALA A 1 87 ? 23.588 13.820 11.064 1.00 91.38 87 ALA A O 1
ATOM 639 N N . LYS A 1 88 ? 24.297 12.279 9.604 1.00 95.19 88 LYS A N 1
ATOM 640 C CA . LYS A 1 88 ? 24.519 13.221 8.500 1.00 95.19 88 LYS A CA 1
ATOM 641 C C . LYS A 1 88 ? 23.368 13.228 7.500 1.00 95.19 88 LYS A C 1
ATOM 643 O O . LYS A 1 88 ? 23.364 14.066 6.595 1.00 95.19 88 LYS A O 1
ATOM 648 N N . HIS A 1 89 ? 22.397 12.326 7.633 1.00 95.75 89 HIS A N 1
ATOM 649 C CA . HIS A 1 89 ? 21.290 12.262 6.697 1.00 95.75 89 HIS A CA 1
ATOM 650 C C . HIS A 1 89 ? 20.353 13.455 6.908 1.00 95.75 89 HIS A C 1
ATOM 652 O O . HIS A 1 89 ? 19.814 13.666 7.993 1.00 95.75 89 HIS A O 1
ATOM 658 N N . LYS A 1 90 ? 20.098 14.226 5.845 1.00 95.12 90 LYS A N 1
ATOM 659 C CA . LYS A 1 90 ? 19.244 15.430 5.898 1.00 95.12 90 LYS A CA 1
ATOM 660 C C . LYS A 1 90 ? 17.850 15.170 6.496 1.00 95.12 90 LYS A C 1
ATOM 662 O O . LYS A 1 90 ? 17.279 16.043 7.138 1.00 95.12 90 LYS A O 1
ATOM 667 N N . ASP A 1 91 ? 17.321 13.961 6.290 1.00 94.81 91 ASP A N 1
ATOM 668 C CA . ASP A 1 91 ? 15.984 13.549 6.737 1.00 94.81 91 ASP A CA 1
ATOM 669 C C . ASP A 1 91 ? 15.991 12.756 8.061 1.00 94.81 91 ASP A C 1
ATOM 671 O O . ASP A 1 91 ? 14.950 12.233 8.459 1.00 94.81 91 ASP A O 1
ATOM 675 N N . GLN A 1 92 ? 17.130 12.663 8.764 1.00 94.69 92 GLN A N 1
ATOM 676 C CA . GLN A 1 92 ? 17.260 11.880 10.003 1.00 94.69 92 GLN A CA 1
ATOM 677 C C . GLN A 1 92 ? 16.205 12.272 11.050 1.00 94.69 92 GLN A C 1
ATOM 679 O O . GLN A 1 92 ? 15.492 11.416 11.574 1.00 94.69 92 GLN A O 1
ATOM 684 N N . MET A 1 93 ? 16.045 13.574 11.312 1.00 92.88 93 MET A N 1
ATOM 685 C CA . MET A 1 93 ? 15.072 14.079 12.291 1.00 92.88 93 MET A CA 1
ATOM 686 C C . MET A 1 93 ? 13.632 13.697 11.940 1.00 92.88 93 MET A C 1
ATOM 688 O O . MET A 1 93 ? 12.834 13.394 12.826 1.00 92.88 93 MET A O 1
ATOM 692 N N . ARG A 1 94 ? 13.297 13.671 10.645 1.00 94.31 94 ARG A N 1
ATOM 693 C CA . ARG A 1 94 ? 11.968 13.268 10.177 1.00 94.31 94 ARG A CA 1
ATOM 694 C C . ARG A 1 94 ? 11.742 11.771 10.375 1.00 94.31 94 ARG A C 1
ATOM 696 O O . ARG A 1 94 ? 10.655 11.387 10.792 1.00 94.31 94 ARG A O 1
ATOM 703 N N . ALA A 1 95 ? 12.757 10.944 10.126 1.00 92.56 95 ALA A N 1
ATOM 704 C CA . ALA A 1 95 ? 12.682 9.508 10.376 1.00 92.56 95 ALA A CA 1
ATOM 705 C C . ALA A 1 95 ? 12.490 9.197 11.868 1.00 92.56 95 ALA A C 1
ATOM 707 O O . ALA A 1 95 ? 11.588 8.441 12.222 1.00 92.56 95 ALA A O 1
ATOM 708 N N . ILE A 1 96 ? 13.274 9.837 12.745 1.00 91.50 96 ILE A N 1
ATOM 709 C CA . ILE A 1 96 ? 13.141 9.701 14.205 1.00 91.50 96 ILE A CA 1
ATOM 710 C C . ILE A 1 96 ? 11.746 10.147 14.664 1.00 91.50 96 ILE A C 1
ATOM 712 O O . ILE A 1 96 ? 11.093 9.442 15.431 1.00 91.50 96 ILE A O 1
ATOM 716 N N . SER A 1 97 ? 11.262 11.290 14.167 1.00 91.94 97 SER A N 1
ATOM 717 C CA . SER A 1 97 ? 9.931 11.801 14.503 1.00 91.94 97 SER A CA 1
ATOM 718 C C . SER A 1 97 ? 8.808 10.859 14.062 1.00 91.94 97 SER A C 1
ATOM 720 O O . SER A 1 97 ? 7.874 10.651 14.834 1.00 91.94 97 SER A O 1
ATOM 722 N N . GLU A 1 98 ? 8.894 10.256 12.871 1.00 91.75 98 GLU A N 1
ATOM 723 C CA . GLU A 1 98 ? 7.899 9.278 12.410 1.00 91.75 98 GLU A CA 1
ATOM 724 C C . GLU A 1 98 ? 7.909 8.022 13.292 1.00 91.75 98 GLU A C 1
ATOM 726 O O . GLU A 1 98 ? 6.839 7.560 13.678 1.00 91.75 98 GLU A O 1
ATOM 731 N N . ILE A 1 99 ? 9.087 7.506 13.673 1.00 89.88 99 ILE A N 1
ATOM 732 C CA . ILE A 1 99 ? 9.196 6.357 14.590 1.00 89.88 99 ILE A CA 1
ATOM 733 C C . ILE A 1 99 ? 8.516 6.682 15.925 1.00 89.88 99 ILE A C 1
ATOM 735 O O . ILE A 1 99 ? 7.611 5.956 16.337 1.00 89.88 99 ILE A O 1
ATOM 739 N N . LEU A 1 100 ? 8.890 7.801 16.556 1.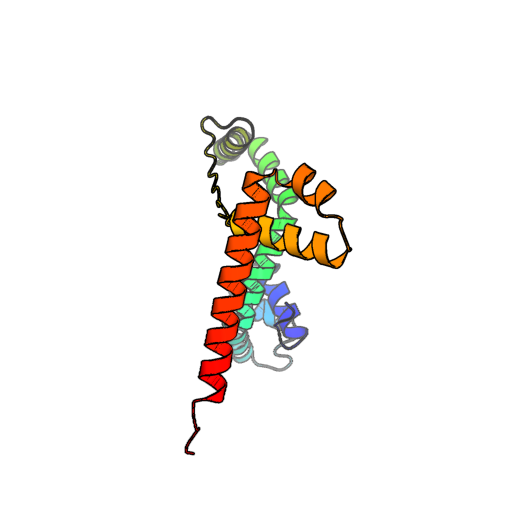00 89.75 100 LEU A N 1
ATOM 740 C CA . LEU A 1 100 ? 8.326 8.218 17.843 1.00 89.75 100 LEU A CA 1
ATOM 741 C C . LEU A 1 100 ? 6.812 8.440 17.760 1.00 89.75 100 LEU A C 1
ATOM 743 O O . LEU A 1 100 ? 6.080 8.003 18.641 1.00 89.75 100 LEU A O 1
ATOM 747 N N . SER A 1 101 ? 6.322 9.021 16.663 1.00 88.94 101 SER A N 1
ATOM 748 C CA . SER A 1 101 ? 4.886 9.252 16.445 1.00 88.94 101 SER A CA 1
ATOM 749 C C . SER A 1 101 ? 4.066 7.965 16.319 1.00 88.94 101 SER A C 1
ATOM 751 O O . SER A 1 101 ? 2.842 8.016 16.416 1.00 88.94 101 SER A O 1
ATOM 753 N N . ARG A 1 102 ? 4.699 6.814 16.062 1.00 85.75 102 ARG A N 1
ATOM 754 C CA . ARG A 1 102 ? 4.032 5.503 16.002 1.00 85.75 102 ARG A CA 1
ATOM 755 C C . ARG A 1 102 ? 4.211 4.698 17.283 1.00 85.75 102 ARG A C 1
ATOM 757 O O . ARG A 1 102 ? 3.300 3.956 17.635 1.00 85.75 102 ARG A O 1
ATOM 764 N N . THR A 1 103 ? 5.361 4.819 17.946 1.00 87.19 103 THR A N 1
ATOM 765 C CA . THR A 1 103 ? 5.673 4.070 19.173 1.00 87.19 103 THR A CA 1
ATOM 766 C C . THR A 1 103 ? 5.088 4.720 20.419 1.00 87.19 103 THR A C 1
ATOM 768 O O . THR A 1 103 ? 4.624 4.007 21.300 1.00 87.19 103 THR A O 1
ATOM 771 N N . ASP A 1 104 ? 5.108 6.052 20.487 1.00 86.31 104 ASP A N 1
ATOM 772 C CA . ASP A 1 104 ? 4.608 6.836 21.618 1.00 86.31 104 ASP A CA 1
ATOM 773 C C . ASP A 1 104 ? 3.907 8.117 21.114 1.00 86.31 104 ASP A C 1
ATOM 775 O O . ASP A 1 104 ? 4.453 9.225 21.171 1.00 86.31 104 ASP A O 1
ATOM 779 N N . PRO A 1 105 ? 2.718 7.975 20.495 1.00 85.00 105 PRO A N 1
ATOM 780 C CA . PRO A 1 105 ? 1.995 9.104 19.933 1.00 85.00 105 PRO A CA 1
ATOM 781 C C . PRO A 1 105 ? 1.479 10.044 21.026 1.00 85.00 105 PRO A C 1
ATOM 783 O O . PRO A 1 105 ? 0.714 9.645 21.900 1.00 85.00 105 PRO A O 1
ATOM 786 N N . VAL A 1 106 ? 1.763 11.340 20.876 1.00 84.06 106 VAL A N 1
ATOM 787 C CA . VAL A 1 106 ? 1.208 12.400 21.743 1.00 84.06 106 VAL A CA 1
ATOM 788 C C . VAL A 1 106 ? -0.328 12.426 21.709 1.00 84.06 106 VAL A C 1
ATOM 790 O O . VAL A 1 106 ? -0.972 12.753 22.702 1.00 84.06 106 VAL A O 1
ATOM 793 N N . VAL A 1 107 ? -0.934 12.084 20.565 1.00 83.12 107 VAL A N 1
ATOM 794 C CA . VAL A 1 107 ? -2.392 12.026 20.395 1.00 83.12 107 VAL A CA 1
ATOM 795 C C . VAL A 1 107 ? -2.770 10.753 19.652 1.00 83.12 107 VAL A C 1
ATOM 797 O O . VAL A 1 107 ? -2.384 10.559 18.500 1.00 83.12 107 VAL A O 1
ATOM 800 N N . THR A 1 108 ? -3.600 9.923 20.281 1.00 80.50 108 THR A N 1
ATOM 801 C CA . THR A 1 108 ? -4.235 8.774 19.627 1.00 80.50 108 THR A CA 1
ATOM 802 C C . THR A 1 108 ? -5.673 9.140 19.271 1.00 80.50 108 THR A C 1
ATOM 804 O O . THR A 1 108 ? -6.463 9.473 20.151 1.00 80.50 108 THR A O 1
ATOM 807 N N . LYS A 1 109 ? -6.032 9.092 17.982 1.00 79.81 109 LYS A N 1
ATOM 808 C CA . LYS A 1 109 ? -7.430 9.193 17.532 1.00 79.81 109 LYS A CA 1
ATOM 809 C C . LYS A 1 109 ? -7.951 7.797 17.217 1.00 79.81 109 LYS A C 1
ATOM 811 O O . LYS A 1 109 ? -7.360 7.100 16.398 1.00 79.81 109 LYS A O 1
ATOM 816 N N . GLN A 1 110 ? -9.051 7.413 17.853 1.00 79.25 110 GLN A N 1
ATOM 817 C CA . GLN A 1 110 ? -9.785 6.189 17.547 1.00 79.25 110 GLN A CA 1
ATOM 818 C C . GLN A 1 110 ? -11.134 6.580 16.950 1.00 79.25 110 GLN A C 1
ATOM 820 O O . GLN A 1 110 ? -11.852 7.387 17.536 1.00 79.25 110 GLN A O 1
ATOM 825 N N . ASP A 1 111 ? -11.449 6.036 15.778 1.00 79.69 111 ASP A N 1
ATOM 826 C CA . ASP A 1 111 ? -12.768 6.158 15.163 1.00 79.69 111 ASP A CA 1
ATOM 827 C C . ASP A 1 111 ? -13.511 4.836 15.379 1.00 79.69 111 ASP A C 1
ATOM 829 O O . ASP A 1 111 ? -13.089 3.788 14.883 1.00 79.69 111 ASP A O 1
ATOM 833 N N . ILE A 1 112 ? -14.565 4.875 16.194 1.00 83.25 112 ILE A N 1
ATOM 834 C CA . ILE A 1 112 ? -15.357 3.705 16.570 1.00 83.25 112 ILE A CA 1
ATOM 835 C C . ILE A 1 112 ? -16.759 3.907 16.006 1.00 83.25 112 ILE A C 1
ATOM 837 O O . ILE A 1 112 ? -17.559 4.670 16.546 1.00 83.25 112 ILE A O 1
ATOM 841 N N . SER A 1 113 ? -17.070 3.187 14.930 1.00 76.50 113 SER A N 1
ATOM 842 C CA . SER A 1 113 ? -18.421 3.129 14.375 1.00 76.50 113 SER A CA 1
ATOM 843 C C . SER A 1 113 ? -19.182 1.950 14.983 1.00 76.50 113 SER A C 1
ATOM 845 O O . SER A 1 113 ? -18.934 0.786 14.671 1.00 76.50 113 SER A O 1
ATOM 847 N N . VAL A 1 114 ? -20.130 2.243 15.876 1.00 82.62 114 VAL A N 1
ATOM 848 C CA . VAL A 1 114 ? -21.042 1.234 16.432 1.00 82.62 114 VAL A CA 1
ATOM 849 C C . VAL A 1 114 ? -22.265 1.142 15.524 1.00 82.62 114 VAL A C 1
ATOM 851 O O . VAL A 1 114 ? -23.105 2.037 15.498 1.00 82.62 114 VAL A O 1
ATOM 854 N N . THR A 1 115 ? -22.371 0.056 14.758 1.00 75.94 115 THR A N 1
ATOM 855 C CA . THR A 1 115 ? -23.584 -0.234 13.981 1.00 75.94 115 THR A CA 1
ATOM 856 C C . THR A 1 115 ? -24.546 -1.033 14.855 1.00 75.94 115 THR A C 1
ATOM 858 O O . THR A 1 115 ? -24.369 -2.237 15.035 1.00 75.94 115 THR A O 1
ATOM 861 N N . HIS A 1 116 ? -25.571 -0.376 15.399 1.00 60.88 116 HIS A N 1
ATOM 862 C CA . HIS A 1 116 ? -26.663 -1.065 16.083 1.00 60.88 116 HIS A CA 1
ATOM 863 C C . HIS A 1 116 ? -27.547 -1.763 15.045 1.00 60.88 116 HIS A C 1
ATOM 865 O O . HIS A 1 116 ? -28.349 -1.123 14.367 1.00 60.88 116 HIS A O 1
ATOM 871 N N . LYS A 1 117 ? -27.418 -3.086 14.916 1.00 64.75 117 LYS A N 1
ATOM 872 C CA . LYS A 1 117 ? -28.482 -3.887 14.309 1.00 64.75 117 LYS A CA 1
ATOM 873 C C . LYS A 1 117 ? -29.607 -3.976 15.334 1.00 64.75 117 LYS A C 1
ATOM 875 O O . LYS A 1 117 ? -29.492 -4.724 16.298 1.00 64.75 117 LYS A O 1
ATOM 880 N N . VAL A 1 118 ? -30.658 -3.179 15.155 1.00 59.25 118 VAL A N 1
ATOM 881 C CA . VAL A 1 118 ? -31.921 -3.380 15.874 1.00 59.25 118 VAL A CA 1
ATOM 882 C C . VAL A 1 118 ? -32.554 -4.630 15.272 1.00 59.25 118 VAL A C 1
ATOM 884 O O . VAL A 1 118 ? -33.230 -4.563 14.252 1.00 59.25 118 VAL A O 1
ATOM 887 N N . ILE A 1 119 ? -32.231 -5.786 15.845 1.00 61.00 119 ILE A N 1
ATOM 888 C CA . ILE A 1 119 ? -33.052 -6.983 15.684 1.00 61.00 119 ILE A CA 1
ATOM 889 C C . ILE A 1 119 ? -34.294 -6.689 16.520 1.00 61.00 119 ILE A C 1
ATOM 891 O O . ILE A 1 119 ? -34.163 -6.359 17.698 1.00 61.00 119 ILE A O 1
ATOM 895 N N . ASP A 1 120 ? -35.469 -6.679 15.894 1.00 69.88 120 ASP A N 1
ATOM 896 C CA . ASP A 1 120 ? -36.724 -6.509 16.619 1.00 69.88 120 ASP A CA 1
ATOM 897 C C . ASP A 1 120 ? -36.845 -7.685 17.607 1.00 69.88 120 ASP A C 1
ATOM 899 O O . ASP A 1 120 ? -36.955 -8.831 17.160 1.00 69.88 120 ASP A O 1
ATOM 903 N N . PRO A 1 121 ? -36.769 -7.449 18.930 1.00 67.62 121 PRO A N 1
ATOM 904 C CA . PRO A 1 121 ? -36.757 -8.525 19.919 1.00 67.62 121 PRO A CA 1
ATOM 905 C C . PRO A 1 121 ? -38.034 -9.372 19.865 1.00 67.62 121 PRO A C 1
ATOM 907 O O . PRO A 1 121 ? -38.033 -10.527 20.291 1.00 67.62 121 PRO A O 1
ATOM 910 N N . ASP A 1 122 ? -39.118 -8.829 19.303 1.00 71.19 122 ASP A N 1
ATOM 911 C CA . ASP A 1 122 ? -40.356 -9.569 19.102 1.00 71.19 122 ASP A CA 1
ATOM 912 C C . ASP A 1 122 ? -40.275 -10.532 17.908 1.00 71.19 122 ASP A C 1
ATOM 914 O O . ASP A 1 122 ? -40.915 -11.583 17.947 1.00 71.19 122 ASP A O 1
ATOM 918 N N . GLN A 1 123 ? -39.472 -10.233 16.877 1.00 69.88 123 GLN A N 1
ATOM 919 C CA . GLN A 1 123 ? -39.245 -11.159 15.760 1.00 69.88 123 GLN A CA 1
ATOM 920 C C . GLN A 1 123 ? -38.389 -12.353 16.181 1.00 69.88 123 GLN A C 1
ATOM 922 O O . GLN A 1 123 ? -38.752 -13.487 15.879 1.00 69.88 123 GLN A O 1
ATOM 927 N N . GLU A 1 124 ? -37.305 -12.119 16.921 1.00 75.19 124 GLU A N 1
ATOM 928 C CA . GLU A 1 124 ? -36.426 -13.195 17.399 1.00 75.19 124 GLU A CA 1
ATOM 929 C C . GLU A 1 124 ? -37.186 -14.141 18.345 1.00 75.19 124 GLU A C 1
ATOM 931 O O . GLU A 1 124 ? -37.199 -15.356 18.148 1.00 75.19 124 GLU A O 1
ATOM 936 N N . ALA A 1 125 ? -37.960 -13.588 19.286 1.00 77.25 125 ALA A N 1
ATOM 937 C CA . ALA A 1 125 ? -38.791 -14.379 20.193 1.00 77.25 125 ALA A CA 1
ATOM 938 C C . ALA A 1 125 ? -39.920 -15.154 19.475 1.00 77.25 125 ALA A C 1
ATOM 940 O O . ALA A 1 125 ? -40.314 -16.239 19.916 1.00 77.25 125 ALA A O 1
ATOM 941 N N . LEU A 1 126 ? -40.456 -14.628 18.366 1.00 77.81 126 LEU A N 1
ATOM 942 C CA . LEU A 1 126 ? -41.437 -15.334 17.532 1.00 77.81 126 LEU A CA 1
ATOM 943 C C . LEU A 1 126 ? -40.805 -16.497 16.756 1.00 77.81 126 LEU A C 1
ATOM 945 O O . LEU A 1 126 ? -41.424 -17.558 16.636 1.00 77.81 126 LEU A O 1
ATOM 949 N N . GLU A 1 127 ? -39.593 -16.319 16.232 1.00 79.88 127 GLU A N 1
ATOM 950 C CA . GLU A 1 127 ? -38.845 -17.378 15.549 1.00 79.88 127 GLU A CA 1
ATOM 951 C C . GLU A 1 127 ? -38.481 -18.516 16.510 1.00 79.88 127 GLU A C 1
ATOM 953 O O . GLU A 1 127 ? -38.698 -19.689 16.189 1.00 79.88 127 GLU A O 1
ATOM 958 N N . GLU A 1 128 ? -38.048 -18.185 17.727 1.00 80.62 128 GLU A N 1
ATOM 959 C CA . GLU A 1 128 ? -37.783 -19.164 18.783 1.00 80.62 128 GLU A CA 1
ATOM 960 C C . GLU A 1 128 ? -39.048 -19.928 19.205 1.00 80.62 128 GLU A C 1
ATOM 962 O O . GLU A 1 128 ? -39.022 -21.157 19.321 1.00 80.62 128 GLU A O 1
ATOM 967 N N . LEU A 1 129 ? -40.186 -19.241 19.377 1.00 81.31 129 LEU A N 1
ATOM 968 C CA . LEU A 1 129 ? -41.458 -19.891 19.715 1.00 81.31 129 LEU A CA 1
ATOM 969 C C . LEU A 1 129 ? -41.904 -20.876 18.624 1.00 81.31 129 LEU A C 1
ATOM 971 O O . LEU A 1 129 ? -42.362 -21.983 18.936 1.00 81.31 129 LEU A O 1
ATOM 975 N N . ARG A 1 130 ? -41.744 -20.509 17.346 1.00 81.12 130 ARG A N 1
ATOM 976 C CA . ARG A 1 130 ? -42.052 -21.386 16.203 1.00 81.12 130 ARG A CA 1
ATOM 977 C C . ARG A 1 130 ? -41.143 -22.612 16.171 1.00 81.12 130 ARG A C 1
ATOM 979 O O . ARG A 1 130 ? -41.643 -23.724 15.998 1.00 81.12 130 ARG A O 1
ATOM 986 N N . ALA A 1 131 ? -39.841 -22.429 16.382 1.00 81.44 131 ALA A N 1
ATOM 987 C CA . ALA A 1 131 ? -38.877 -23.526 16.429 1.00 81.44 131 ALA A CA 1
ATOM 988 C C . ALA A 1 131 ? -39.188 -24.508 17.573 1.00 81.44 131 ALA A C 1
ATOM 990 O O . ALA A 1 131 ? -39.222 -25.722 17.368 1.00 81.44 131 ALA A O 1
ATOM 991 N N . LEU A 1 132 ? -39.512 -23.998 18.766 1.00 83.38 132 LEU A N 1
ATOM 992 C CA . LEU A 1 132 ? -39.852 -24.831 19.923 1.00 83.38 132 LEU A CA 1
ATOM 993 C C . LEU A 1 132 ? -41.163 -25.608 19.723 1.00 83.38 132 LEU A C 1
ATOM 995 O O . LEU A 1 132 ? -41.254 -26.769 20.128 1.00 83.38 132 LEU A O 1
ATOM 999 N N . ARG A 1 133 ? -42.160 -25.025 19.044 1.00 79.75 133 ARG A N 1
ATOM 1000 C CA . ARG A 1 133 ? -43.383 -25.752 18.663 1.00 79.75 133 ARG A CA 1
ATOM 1001 C C . ARG A 1 133 ? -43.130 -26.831 17.610 1.00 79.75 133 ARG A C 1
ATOM 1003 O O . ARG A 1 133 ? -43.725 -27.899 17.714 1.00 79.75 133 ARG A O 1
ATOM 1010 N N . GLN A 1 134 ? -42.243 -26.600 16.640 1.00 81.06 134 GLN A N 1
ATOM 1011 C CA . GLN A 1 134 ? -41.880 -27.616 15.639 1.00 81.06 134 GLN A CA 1
ATOM 1012 C C . GLN A 1 134 ? -41.193 -28.840 16.257 1.00 81.06 134 GLN A C 1
ATOM 1014 O O . GLN A 1 134 ? -41.399 -29.957 15.793 1.00 81.06 134 GLN A O 1
ATOM 1019 N N . ILE A 1 135 ? -40.423 -28.642 17.328 1.00 83.31 135 ILE A N 1
ATOM 1020 C CA . ILE A 1 135 ? -39.750 -29.722 18.069 1.00 83.31 135 ILE A CA 1
ATOM 1021 C C . ILE A 1 135 ? -40.724 -30.432 19.040 1.00 83.31 135 ILE A C 1
ATOM 1023 O O . ILE A 1 135 ? -40.380 -31.436 19.658 1.00 83.31 135 ILE A O 1
ATOM 1027 N N . GLY A 1 136 ? -41.971 -29.956 19.151 1.00 80.69 136 GLY A N 1
ATOM 1028 C CA . GLY A 1 136 ? -43.004 -30.561 19.994 1.00 80.69 136 GLY A CA 1
ATOM 1029 C C . GLY A 1 136 ? -42.898 -30.186 21.473 1.00 80.69 136 GLY A C 1
ATOM 1030 O O . GLY A 1 136 ? -43.334 -30.954 22.330 1.00 80.69 136 GLY A O 1
ATOM 1031 N N . ALA A 1 137 ? -42.318 -29.025 21.800 1.00 81.50 137 ALA A N 1
ATOM 1032 C CA . ALA A 1 137 ? -42.212 -28.570 23.182 1.00 81.50 137 ALA A CA 1
ATOM 1033 C C . ALA A 1 137 ? -43.598 -28.450 23.842 1.00 81.50 137 ALA A C 1
ATOM 1035 O O . ALA A 1 137 ? -44.519 -27.817 23.321 1.00 81.50 137 ALA A O 1
ATOM 1036 N N . THR A 1 138 ? -43.736 -29.039 25.030 1.00 82.31 138 THR A N 1
ATOM 1037 C CA . THR A 1 138 ? -44.953 -28.943 25.842 1.00 82.31 138 THR A CA 1
ATOM 1038 C C . THR A 1 138 ? -45.185 -27.507 26.307 1.00 82.31 138 THR A C 1
ATOM 1040 O O . THR A 1 138 ? -44.234 -26.798 26.642 1.00 82.31 138 THR A O 1
ATOM 1043 N N . ARG A 1 139 ? -46.453 -27.099 26.420 1.00 78.69 139 ARG A N 1
ATOM 1044 C CA . ARG A 1 139 ? -46.845 -25.740 26.832 1.00 78.69 139 ARG A CA 1
ATOM 1045 C C . ARG A 1 139 ? -46.223 -25.299 28.161 1.00 78.69 139 ARG A C 1
ATOM 1047 O O . ARG A 1 139 ? -45.857 -24.140 28.291 1.00 78.69 139 ARG A O 1
ATOM 1054 N N . GLU A 1 140 ? -46.051 -26.213 29.111 1.00 80.50 140 GLU A N 1
ATOM 1055 C CA . GLU A 1 140 ? -45.400 -25.934 30.400 1.00 80.50 140 GLU A CA 1
ATOM 1056 C C . GLU A 1 140 ? -43.956 -25.445 30.223 1.00 80.50 140 GLU A C 1
ATOM 1058 O O . GLU A 1 140 ? -43.550 -24.473 30.856 1.00 80.50 140 GLU A O 1
ATOM 1063 N N . LYS A 1 141 ? -43.213 -26.030 29.275 1.00 77.00 141 LYS A N 1
ATOM 1064 C CA . LYS A 1 141 ? -41.834 -25.630 28.972 1.00 77.00 141 LYS A CA 1
ATOM 1065 C C . LYS A 1 141 ? -41.757 -24.290 28.239 1.00 77.00 141 LYS A C 1
ATOM 1067 O O . LYS A 1 141 ? -40.827 -23.521 28.456 1.00 77.00 141 LYS A O 1
ATOM 1072 N N . LEU A 1 142 ? -42.761 -23.977 27.421 1.00 79.31 142 LEU A N 1
ATOM 1073 C CA . LEU A 1 142 ? -42.893 -22.667 26.773 1.00 79.31 142 LEU A CA 1
ATOM 1074 C C . LEU A 1 142 ? -43.232 -21.560 27.786 1.00 79.31 142 LEU A C 1
ATOM 1076 O O . LEU A 1 142 ? -42.727 -20.446 27.673 1.00 79.31 142 LEU A O 1
ATOM 1080 N N . VAL A 1 143 ? -44.052 -21.869 28.795 1.00 83.62 143 VAL A N 1
ATOM 1081 C CA . VAL A 1 143 ? -44.359 -20.949 29.903 1.00 83.62 143 VAL A CA 1
ATOM 1082 C C . VAL A 1 143 ? -43.126 -20.704 30.776 1.00 83.62 143 VAL A C 1
ATOM 1084 O O . VAL A 1 143 ? -42.927 -19.579 31.219 1.00 83.62 143 VAL A O 1
ATOM 1087 N N . GLU A 1 144 ? -42.283 -21.714 30.995 1.00 83.12 144 GLU A N 1
ATOM 1088 C CA . GLU A 1 144 ? -41.022 -21.567 31.735 1.00 83.12 144 GLU A CA 1
ATOM 1089 C C . GLU A 1 144 ? -40.013 -20.664 31.000 1.00 83.12 144 GLU A C 1
ATOM 1091 O O . GLU A 1 144 ? -39.361 -19.840 31.635 1.00 83.12 144 GLU A O 1
ATOM 1096 N N . LEU A 1 145 ? -39.910 -20.782 29.669 1.00 80.31 145 LEU A N 1
ATOM 1097 C CA . LEU A 1 145 ? -38.938 -20.038 28.854 1.00 80.31 145 LEU A CA 1
ATOM 1098 C C . LEU A 1 145 ? -39.355 -18.587 28.564 1.00 80.31 145 LEU A C 1
ATOM 1100 O O . LEU A 1 145 ? -38.526 -17.686 28.647 1.00 80.31 145 LEU A O 1
ATOM 1104 N N . PHE A 1 146 ? -40.631 -18.346 28.245 1.00 80.56 146 PHE A N 1
ATOM 1105 C CA . PHE A 1 146 ? -41.127 -17.014 27.857 1.00 80.56 146 PHE A CA 1
ATOM 1106 C C . PHE A 1 146 ? -41.954 -16.318 28.950 1.00 80.56 146 PHE A C 1
ATOM 1108 O O . PHE A 1 146 ? -42.328 -15.151 28.805 1.00 80.56 146 PHE A O 1
ATOM 1115 N N . GLY A 1 147 ? -42.279 -17.016 30.041 1.00 84.56 147 GLY A N 1
ATOM 1116 C CA . GLY A 1 147 ? -43.201 -16.547 31.075 1.00 84.56 147 GLY A CA 1
ATOM 1117 C C . GLY A 1 147 ? -44.672 -16.577 30.634 1.00 84.56 147 GLY A C 1
ATOM 1118 O O . GLY A 1 147 ? -45.001 -16.511 29.449 1.00 84.56 147 GLY A O 1
ATOM 1119 N N . GLN A 1 148 ? -45.600 -16.611 31.599 1.00 78.00 148 GLN A N 1
ATOM 1120 C CA . GLN A 1 148 ? -47.052 -16.661 31.337 1.00 78.00 148 GLN A CA 1
ATOM 1121 C C . GLN A 1 148 ? -47.543 -15.504 30.442 1.00 78.00 148 GLN A C 1
ATOM 1123 O O . GLN A 1 148 ? -48.332 -15.694 29.511 1.00 78.00 148 GLN A O 1
ATOM 1128 N N . ASN A 1 149 ? -47.057 -14.293 30.729 1.00 79.88 149 ASN A N 1
ATOM 1129 C CA . ASN A 1 149 ? -47.449 -13.073 30.024 1.00 79.88 149 ASN A CA 1
ATOM 1130 C C . ASN A 1 149 ? -46.719 -12.923 28.682 1.00 79.88 149 ASN A C 1
ATOM 1132 O O . ASN A 1 149 ? -47.317 -12.442 27.720 1.00 79.88 149 ASN A O 1
ATOM 1136 N N . GLY A 1 150 ? -45.456 -13.360 28.601 1.00 77.88 150 GLY A N 1
ATOM 1137 C CA . GLY A 1 150 ? -44.667 -13.311 27.369 1.00 77.88 150 GLY A CA 1
ATOM 1138 C C . GLY A 1 150 ? -45.180 -14.301 26.329 1.00 77.88 150 GLY A C 1
ATOM 1139 O O . GLY A 1 150 ? -45.418 -13.905 25.190 1.00 77.88 150 GLY A O 1
ATOM 1140 N N . LEU A 1 151 ? -45.495 -15.533 26.741 1.00 81.12 151 LEU A N 1
ATOM 1141 C CA . LEU A 1 151 ? -46.106 -16.535 25.865 1.00 81.12 151 LEU A CA 1
ATOM 1142 C C . LEU A 1 151 ? -47.455 -16.057 25.310 1.00 81.12 151 LEU A C 1
ATOM 1144 O O . LEU A 1 151 ? -47.670 -16.078 24.103 1.00 81.12 151 LEU A O 1
ATOM 1148 N N . SER A 1 152 ? -48.332 -15.531 26.171 1.00 82.75 152 SER A N 1
ATOM 1149 C CA . SER A 1 152 ? -49.647 -15.018 25.750 1.00 82.75 152 SER A CA 1
ATOM 1150 C C . SER A 1 152 ? -49.546 -13.848 24.761 1.00 82.75 152 SER A C 1
ATOM 1152 O O . SER A 1 152 ? -50.434 -13.652 23.931 1.00 82.75 152 SER A O 1
ATOM 1154 N N . ARG A 1 153 ? -48.484 -13.036 24.856 1.00 83.00 153 ARG A N 1
ATOM 1155 C CA . ARG A 1 153 ? -48.208 -11.930 23.929 1.00 83.00 153 ARG A CA 1
ATOM 1156 C C . ARG A 1 153 ? -47.703 -12.447 22.581 1.00 83.00 153 ARG A C 1
ATOM 1158 O O . ARG A 1 153 ? -48.220 -12.021 21.552 1.00 83.00 153 ARG A O 1
ATOM 1165 N N . LEU A 1 154 ? -46.751 -13.381 22.590 1.00 82.06 154 LEU A N 1
ATOM 1166 C CA . LEU A 1 154 ? -46.182 -13.976 21.378 1.00 82.06 154 LEU A CA 1
ATOM 1167 C C . LEU A 1 154 ? -47.221 -14.803 20.605 1.00 82.06 154 LEU A C 1
ATOM 1169 O O . LEU A 1 154 ? -47.304 -14.688 19.388 1.00 82.06 154 LEU A O 1
ATOM 1173 N N . GLU A 1 155 ? -48.094 -15.544 21.293 1.00 81.94 155 GLU A N 1
ATOM 1174 C CA . GLU A 1 155 ? -49.196 -16.284 20.657 1.00 81.94 155 GLU A CA 1
ATOM 1175 C C . GLU A 1 155 ? -50.207 -15.350 19.967 1.00 81.94 155 GLU A C 1
ATOM 1177 O O . GLU A 1 155 ? -50.713 -15.663 18.888 1.00 81.94 155 GLU A O 1
ATOM 1182 N N . LYS A 1 156 ? -50.476 -14.169 20.543 1.00 84.19 156 LYS A N 1
ATOM 1183 C CA . LYS A 1 156 ? -51.316 -13.141 19.902 1.00 84.19 156 LYS A CA 1
ATOM 1184 C C . LYS A 1 156 ? -50.642 -12.529 18.675 1.00 84.19 156 LYS A C 1
ATOM 1186 O O . LYS A 1 156 ? -51.324 -12.281 17.682 1.00 84.19 156 LYS A O 1
ATOM 1191 N N . LEU A 1 157 ? -49.332 -12.286 18.738 1.00 80.69 157 LEU A N 1
ATOM 1192 C CA . LEU A 1 157 ? -48.551 -11.764 17.612 1.00 80.69 157 LEU A CA 1
ATOM 1193 C C . LEU A 1 157 ? -48.489 -12.775 16.461 1.00 80.69 157 LEU A C 1
ATOM 1195 O O . LEU A 1 157 ? -48.743 -12.407 15.317 1.00 80.69 157 LEU A O 1
ATOM 1199 N N . GLU A 1 158 ? -48.262 -14.054 16.762 1.00 80.25 158 GLU A N 1
ATOM 1200 C CA . GLU A 1 158 ? -48.281 -15.136 15.776 1.00 80.25 158 GLU A CA 1
ATOM 1201 C C . GLU A 1 158 ? -49.663 -15.279 15.117 1.00 80.25 158 GLU A C 1
ATOM 1203 O O . GLU A 1 158 ? -49.764 -15.390 13.894 1.00 80.25 158 GLU A O 1
ATOM 1208 N N . ALA A 1 159 ? -50.741 -15.222 15.907 1.00 81.38 159 ALA A N 1
ATOM 1209 C CA . ALA A 1 159 ? -52.105 -15.263 15.387 1.00 81.38 159 ALA A CA 1
ATOM 1210 C C . ALA A 1 159 ? -52.419 -14.059 14.482 1.00 81.38 159 ALA A C 1
ATOM 1212 O O . ALA A 1 159 ? -53.055 -14.223 13.440 1.00 81.38 159 ALA A O 1
ATOM 1213 N N . ALA A 1 160 ? -51.947 -12.862 14.841 1.00 80.25 160 ALA A N 1
ATOM 1214 C CA . ALA A 1 160 ? -52.115 -11.660 14.030 1.00 80.25 160 ALA A CA 1
ATOM 1215 C C . ALA A 1 160 ? -51.317 -11.725 12.715 1.00 80.25 160 ALA A C 1
ATOM 1217 O O . ALA A 1 160 ? -51.833 -11.321 11.672 1.00 80.25 160 ALA A O 1
ATOM 1218 N N . GLU A 1 161 ? -50.093 -12.260 12.734 1.00 78.62 161 GLU A N 1
ATOM 1219 C CA . GLU A 1 161 ? -49.274 -12.432 11.528 1.00 78.62 161 GLU A CA 1
ATOM 1220 C C . GLU A 1 161 ? -49.879 -13.483 10.585 1.00 78.62 161 GLU A C 1
ATOM 1222 O O . GLU A 1 161 ? -50.001 -13.244 9.383 1.00 78.62 161 GLU A O 1
ATOM 1227 N N . ASN A 1 162 ? -50.356 -14.608 11.125 1.00 77.88 162 ASN A N 1
ATOM 1228 C CA . ASN A 1 162 ? -51.045 -15.637 10.344 1.00 77.88 162 ASN A CA 1
ATOM 1229 C C . ASN A 1 162 ? -52.370 -15.128 9.758 1.00 77.88 162 ASN A C 1
ATOM 1231 O O . ASN A 1 162 ? -52.688 -15.437 8.611 1.00 77.88 162 ASN A O 1
ATOM 1235 N N . ALA A 1 163 ? -53.123 -14.310 10.500 1.00 75.31 163 ALA A N 1
ATOM 1236 C CA . ALA A 1 163 ? -54.337 -13.674 9.994 1.00 75.31 163 ALA A CA 1
ATOM 1237 C C . ALA A 1 163 ? -54.044 -12.685 8.853 1.00 75.31 163 ALA A C 1
ATOM 1239 O O . ALA A 1 163 ? -54.781 -12.665 7.868 1.00 75.31 163 ALA A O 1
ATOM 1240 N N . ARG A 1 164 ? -52.952 -11.907 8.945 1.00 74.12 164 ARG A N 1
ATOM 1241 C CA . ARG A 1 164 ? -52.496 -11.025 7.855 1.00 74.12 164 ARG A CA 1
ATOM 1242 C C . ARG A 1 164 ? -52.094 -11.819 6.614 1.00 74.12 164 ARG A C 1
ATOM 1244 O O . ARG A 1 164 ? -52.610 -11.530 5.541 1.00 74.12 164 ARG A O 1
ATOM 1251 N N . ARG A 1 165 ? -51.280 -12.870 6.762 1.00 70.06 165 ARG A N 1
ATOM 1252 C CA . ARG A 1 165 ? -50.895 -13.751 5.642 1.00 70.06 165 ARG A CA 1
ATOM 1253 C C . ARG A 1 165 ? -52.104 -14.433 4.995 1.00 70.06 165 ARG A C 1
ATOM 1255 O O . ARG A 1 165 ? -52.168 -14.538 3.776 1.00 70.06 165 ARG A O 1
ATOM 1262 N N . ALA A 1 166 ? -53.084 -14.866 5.788 1.00 70.69 166 ALA A N 1
ATOM 1263 C CA . ALA A 1 166 ? -54.319 -15.457 5.273 1.00 70.69 166 ALA A CA 1
ATOM 1264 C C . ALA A 1 166 ? -55.206 -14.436 4.537 1.00 70.69 166 ALA A C 1
ATOM 1266 O O . ALA A 1 166 ? -55.881 -14.795 3.573 1.00 70.69 166 ALA A O 1
ATOM 1267 N N . ALA A 1 167 ? -55.217 -13.173 4.972 1.00 70.19 167 ALA A N 1
ATOM 1268 C CA . ALA A 1 167 ? -55.902 -12.093 4.267 1.00 70.19 167 ALA A CA 1
ATOM 1269 C C . ALA A 1 167 ? -55.198 -11.740 2.945 1.00 70.19 167 ALA A C 1
ATOM 1271 O O . ALA A 1 167 ? -55.868 -11.615 1.926 1.00 70.19 167 ALA A O 1
ATOM 1272 N N . GLU A 1 168 ? -53.865 -11.660 2.935 1.00 66.06 168 GLU A N 1
ATOM 1273 C CA . GLU A 1 168 ? -53.063 -11.428 1.723 1.00 66.06 168 GLU A CA 1
ATOM 1274 C C . GLU A 1 168 ? -53.209 -12.567 0.703 1.00 66.06 168 GLU A C 1
ATOM 1276 O O . GLU A 1 168 ? -53.416 -12.306 -0.479 1.00 66.06 168 GLU A O 1
ATOM 1281 N N . ALA A 1 169 ? -53.210 -13.828 1.147 1.00 63.41 169 ALA A N 1
ATOM 1282 C CA . ALA A 1 169 ? -53.443 -14.978 0.270 1.00 63.41 169 ALA A CA 1
ATOM 1283 C C . ALA A 1 169 ? -54.837 -14.947 -0.389 1.00 63.41 169 ALA A C 1
ATOM 1285 O O . ALA A 1 169 ? -54.968 -15.246 -1.573 1.00 63.41 169 ALA A O 1
ATOM 1286 N N . LYS A 1 170 ? -55.872 -14.515 0.346 1.00 60.44 170 LYS A N 1
ATOM 1287 C CA . LYS A 1 170 ? -57.234 -14.350 -0.195 1.00 60.44 170 LYS A CA 1
ATOM 1288 C C . LYS A 1 170 ? -57.357 -13.212 -1.209 1.00 60.44 170 LYS A C 1
ATOM 1290 O O . LYS A 1 170 ? -58.234 -13.271 -2.064 1.00 60.44 170 LYS A O 1
ATOM 1295 N N . ILE A 1 171 ? -56.518 -12.180 -1.114 1.00 58.09 171 ILE A N 1
ATOM 1296 C CA . ILE A 1 171 ? -56.505 -11.065 -2.074 1.00 58.09 171 ILE A CA 1
ATOM 1297 C C . ILE A 1 171 ? -55.929 -11.528 -3.420 1.00 58.09 171 ILE A C 1
ATOM 1299 O O . ILE A 1 171 ? -56.466 -11.167 -4.462 1.00 58.09 171 ILE A O 1
ATOM 1303 N N . ILE A 1 172 ? -54.911 -12.395 -3.405 1.00 56.03 172 ILE A N 1
ATOM 1304 C CA . ILE A 1 172 ? -54.279 -12.938 -4.620 1.00 56.03 172 ILE A CA 1
ATOM 1305 C C . ILE A 1 172 ? -55.226 -13.880 -5.390 1.00 56.03 172 ILE A C 1
ATOM 1307 O O . ILE A 1 172 ? -55.214 -13.888 -6.616 1.00 56.03 172 ILE A O 1
ATOM 1311 N N . GLU A 1 173 ? -56.090 -14.638 -4.707 1.00 52.03 173 GLU A N 1
ATOM 1312 C CA . GLU A 1 173 ? -57.088 -15.505 -5.363 1.00 52.03 173 GLU A CA 1
ATOM 1313 C C . GLU A 1 173 ? -58.311 -14.745 -5.923 1.00 52.03 173 GLU A C 1
ATOM 1315 O O . GLU A 1 173 ? -59.065 -15.300 -6.722 1.00 52.03 173 GLU A O 1
ATOM 1320 N N . GLY A 1 174 ? -58.528 -13.486 -5.517 1.00 47.28 174 GLY A N 1
ATOM 1321 C CA . GLY A 1 174 ? -59.675 -12.667 -5.931 1.00 47.28 174 GLY A CA 1
ATOM 1322 C C . GLY A 1 174 ? -59.426 -11.751 -7.134 1.00 47.28 174 GLY A C 1
ATOM 1323 O O . GLY A 1 174 ? -60.384 -11.223 -7.704 1.00 47.28 174 GLY A O 1
ATOM 1324 N N . GLU A 1 175 ? -58.171 -11.549 -7.537 1.00 40.09 175 GLU A N 1
ATOM 1325 C CA . GLU A 1 175 ? -57.825 -10.701 -8.677 1.00 40.09 175 GLU A CA 1
ATOM 1326 C C . GLU A 1 175 ? -57.862 -11.536 -9.967 1.00 40.09 175 GLU A C 1
ATOM 1328 O O . GLU A 1 175 ? -56.919 -12.240 -10.328 1.00 40.09 175 GLU A O 1
ATOM 1333 N N . VAL A 1 176 ? -59.002 -11.485 -10.667 1.00 46.84 176 VAL A N 1
ATOM 1334 C CA . VAL A 1 176 ? -59.108 -11.968 -12.048 1.00 46.84 176 VAL A CA 1
ATOM 1335 C C . VAL A 1 176 ? -58.144 -11.138 -12.892 1.00 46.84 176 VAL A C 1
ATOM 1337 O O . VAL A 1 176 ? -58.442 -10.003 -13.260 1.00 46.84 176 VAL A O 1
ATOM 1340 N N . VAL A 1 177 ? -56.981 -11.713 -13.198 1.00 44.25 177 VAL A N 1
ATOM 1341 C CA . VAL A 1 177 ? -56.059 -11.203 -14.214 1.00 44.25 177 VAL A CA 1
ATOM 1342 C C . VAL A 1 177 ? -56.768 -11.315 -15.565 1.00 44.25 177 VAL A C 1
ATOM 1344 O O . VAL A 1 177 ? -56.723 -12.348 -16.233 1.00 44.25 177 VAL A O 1
ATOM 1347 N N . HIS A 1 178 ? -57.494 -10.267 -15.951 1.00 37.50 178 HIS A N 1
ATOM 1348 C CA . HIS A 1 178 ? -57.863 -10.059 -17.345 1.00 37.50 178 HIS A CA 1
ATOM 1349 C C . HIS A 1 178 ? -56.588 -9.681 -18.103 1.00 37.50 178 HIS A C 1
ATOM 1351 O O . HIS A 1 178 ? -55.949 -8.677 -17.785 1.00 37.50 178 HIS A O 1
ATOM 1357 N N . GLY A 1 179 ? -56.192 -10.574 -19.015 1.00 40.25 179 GLY A N 1
ATOM 1358 C CA . GLY A 1 179 ? -55.019 -10.432 -19.878 1.00 40.25 179 GLY A CA 1
ATOM 1359 C C . GLY A 1 179 ? -55.162 -9.381 -20.966 1.00 40.25 179 GLY A C 1
ATOM 1360 O O . GLY A 1 179 ? -56.270 -8.823 -21.136 1.00 40.25 179 GLY A O 1
#